Protein AF-A0A661F3M7-F1 (afdb_monomer_lite)

Structure (mmCIF, N/CA/C/O backbone):
data_AF-A0A661F3M7-F1
#
_entry.id   AF-A0A661F3M7-F1
#
loop_
_atom_site.group_PDB
_atom_site.id
_atom_site.type_symbol
_atom_site.label_atom_id
_atom_site.label_alt_id
_atom_site.label_comp_id
_atom_site.label_asym_id
_atom_site.label_entity_id
_atom_site.label_seq_id
_atom_site.pdbx_PDB_ins_code
_atom_site.Cartn_x
_atom_site.Cartn_y
_atom_site.Cartn_z
_atom_site.occupancy
_atom_site.B_iso_or_equiv
_atom_site.auth_seq_id
_atom_site.auth_comp_id
_atom_site.auth_asym_id
_atom_site.auth_atom_id
_atom_site.pdbx_PDB_model_num
ATOM 1 N N . LEU A 1 1 ? -8.834 5.917 -9.340 1.00 49.56 1 LEU A N 1
ATOM 2 C CA . LEU A 1 1 ? -7.510 6.576 -9.348 1.00 49.56 1 LEU A CA 1
ATOM 3 C C . LEU A 1 1 ? -6.475 5.478 -9.515 1.00 49.56 1 LEU A C 1
ATOM 5 O O . LEU A 1 1 ? -6.554 4.500 -8.785 1.00 49.56 1 LEU A O 1
ATOM 9 N N . ILE A 1 2 ? -5.620 5.556 -10.535 1.00 51.50 2 ILE A N 1
ATOM 10 C CA . ILE A 1 2 ? -4.567 4.554 -10.755 1.00 51.50 2 ILE A CA 1
ATOM 11 C C . ILE A 1 2 ? -3.437 4.892 -9.771 1.00 51.50 2 ILE A C 1
ATOM 13 O O . ILE A 1 2 ? -2.970 6.030 -9.812 1.00 51.50 2 ILE A O 1
ATOM 17 N N . PRO A 1 3 ? -3.022 3.977 -8.878 1.00 53.28 3 PRO A N 1
ATOM 18 C CA . PRO A 1 3 ? -1.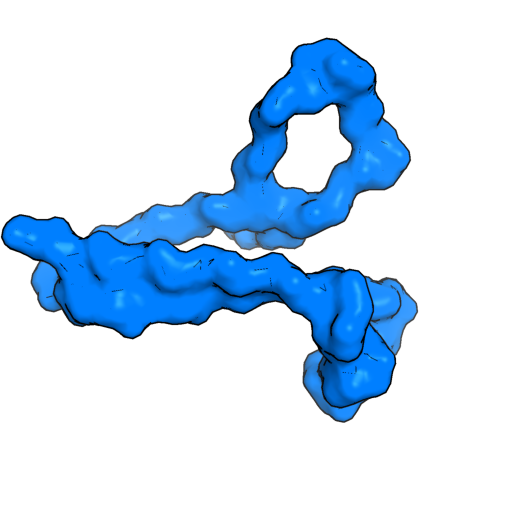892 4.218 -7.987 1.00 53.28 3 PRO A CA 1
ATOM 19 C C . PRO A 1 3 ? -0.642 4.507 -8.819 1.00 53.28 3 PRO A C 1
ATOM 21 O O . PRO A 1 3 ? -0.260 3.691 -9.658 1.00 53.28 3 PRO A O 1
ATOM 24 N N . SER A 1 4 ? -0.011 5.659 -8.604 1.00 59.41 4 SER A N 1
ATOM 25 C CA . SER A 1 4 ? 1.253 6.001 -9.257 1.00 59.41 4 SER A CA 1
ATOM 26 C C . SER A 1 4 ? 2.364 5.885 -8.226 1.00 59.41 4 SER A C 1
ATOM 28 O O . SER A 1 4 ? 2.849 6.875 -7.695 1.00 59.41 4 SER A O 1
ATOM 30 N N . ALA A 1 5 ? 2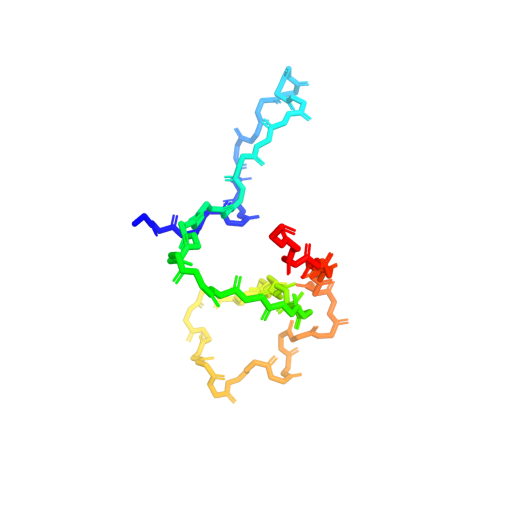.740 4.654 -7.878 1.00 58.97 5 ALA A N 1
ATOM 31 C CA . ALA A 1 5 ? 3.840 4.417 -6.941 1.00 58.97 5 ALA A CA 1
ATOM 32 C C . ALA A 1 5 ? 5.208 4.838 -7.518 1.00 58.97 5 ALA A C 1
ATOM 34 O O . ALA A 1 5 ? 6.181 4.940 -6.776 1.00 58.97 5 ALA A O 1
ATOM 35 N N . PHE A 1 6 ? 5.288 5.080 -8.831 1.00 61.28 6 PHE A N 1
ATOM 36 C CA . PHE A 1 6 ? 6.521 5.402 -9.536 1.00 61.28 6 PHE A CA 1
ATOM 37 C C . PHE A 1 6 ? 6.301 6.537 -10.541 1.00 61.28 6 PHE A C 1
ATOM 39 O O . PHE A 1 6 ? 5.429 6.447 -11.404 1.00 61.28 6 PHE A O 1
ATOM 46 N N . ILE A 1 7 ? 7.120 7.586 -10.444 1.00 66.94 7 ILE A N 1
ATOM 47 C CA . ILE A 1 7 ? 7.183 8.694 -11.402 1.00 66.94 7 ILE A CA 1
ATOM 48 C C . ILE A 1 7 ? 8.577 8.675 -12.035 1.00 66.94 7 ILE A C 1
ATOM 50 O O . ILE A 1 7 ? 9.582 8.731 -11.332 1.00 66.94 7 ILE A O 1
ATOM 54 N N . THR A 1 8 ? 8.643 8.605 -13.363 1.00 64.69 8 THR A N 1
ATOM 55 C CA . THR A 1 8 ? 9.905 8.542 -14.123 1.00 64.69 8 THR A CA 1
ATOM 56 C C . THR A 1 8 ? 10.640 9.880 -14.215 1.00 64.69 8 THR A C 1
ATOM 58 O O . THR A 1 8 ? 11.836 9.891 -14.485 1.00 64.69 8 THR A O 1
ATOM 61 N N . GLU A 1 9 ? 9.946 10.998 -13.987 1.00 73.44 9 GLU A N 1
ATOM 62 C CA . GLU A 1 9 ? 10.462 12.362 -14.170 1.00 73.44 9 GLU A CA 1
ATOM 63 C C . GLU A 1 9 ? 10.111 13.269 -12.975 1.00 73.44 9 GLU A C 1
ATOM 65 O O . GLU A 1 9 ? 9.510 14.330 -13.134 1.00 73.44 9 GLU A O 1
ATOM 70 N N . VAL A 1 10 ? 10.454 12.836 -11.755 1.00 74.50 10 VAL A N 1
ATOM 71 C CA . VAL A 1 10 ? 10.266 13.657 -10.544 1.00 74.50 10 VAL A CA 1
ATOM 72 C C . VAL A 1 10 ? 11.129 14.911 -10.632 1.00 74.50 10 VAL A C 1
ATOM 74 O O . VAL A 1 10 ? 12.347 14.840 -10.819 1.00 74.50 10 VAL A O 1
ATOM 77 N N . SER A 1 11 ? 10.499 16.071 -10.454 1.00 81.38 11 SER A N 1
ATOM 78 C CA . SER A 1 11 ? 11.220 17.333 -10.335 1.00 81.38 11 SER A CA 1
ATOM 79 C C . SER A 1 11 ? 12.066 17.335 -9.056 1.00 81.38 11 SER A C 1
ATOM 81 O O . SER A 1 11 ? 11.548 17.003 -7.994 1.00 81.38 11 SER A O 1
ATOM 83 N N . PRO A 1 12 ? 13.326 17.809 -9.076 1.00 79.00 12 PRO A N 1
ATOM 84 C CA . PRO A 1 12 ? 14.120 17.966 -7.853 1.00 79.00 12 PRO A CA 1
ATOM 85 C C . PRO A 1 12 ? 13.500 18.923 -6.819 1.00 79.00 12 PRO A C 1
ATOM 87 O O . PRO A 1 12 ? 13.902 18.915 -5.659 1.00 79.00 12 PRO A O 1
ATOM 90 N N . ALA A 1 13 ? 12.560 19.778 -7.239 1.00 87.00 13 ALA A N 1
ATOM 91 C CA . ALA A 1 13 ? 11.824 20.684 -6.357 1.00 87.00 13 ALA A CA 1
ATOM 92 C C . ALA A 1 13 ? 10.606 20.022 -5.685 1.00 87.00 13 ALA A C 1
ATOM 94 O O . ALA A 1 13 ? 10.020 20.601 -4.772 1.00 87.00 13 ALA A O 1
ATOM 95 N N . GLU A 1 14 ? 10.206 18.836 -6.141 1.00 80.94 14 GLU A N 1
ATOM 96 C CA . GLU A 1 14 ? 9.078 18.088 -5.605 1.00 80.94 14 GLU A CA 1
ATOM 97 C C . GLU A 1 14 ? 9.551 17.238 -4.423 1.00 80.94 14 GLU A C 1
ATOM 99 O O . GLU A 1 14 ? 10.331 16.299 -4.567 1.00 80.94 14 GLU A O 1
ATOM 104 N N . THR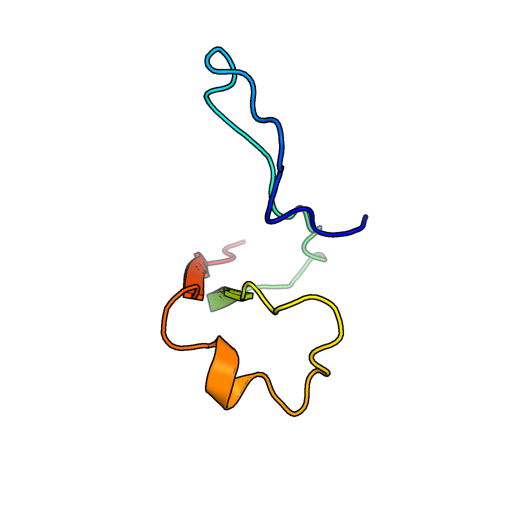 A 1 15 ? 9.115 17.612 -3.222 1.00 76.94 15 THR A N 1
ATOM 105 C CA . THR A 1 15 ? 9.508 16.947 -1.970 1.00 76.94 15 THR A CA 1
ATOM 106 C C . THR A 1 15 ? 8.447 15.980 -1.449 1.00 76.94 15 THR A C 1
ATOM 108 O O . THR A 1 15 ? 8.710 15.244 -0.497 1.00 76.94 15 THR A O 1
ATOM 111 N N . SER A 1 16 ? 7.256 15.962 -2.055 1.00 75.00 16 SER A N 1
ATOM 112 C CA . SER A 1 16 ? 6.158 15.064 -1.702 1.00 75.00 16 SER A CA 1
ATOM 113 C C . SER A 1 16 ? 5.369 14.630 -2.938 1.00 75.00 16 SER A C 1
ATOM 115 O O . SER A 1 16 ? 5.164 15.413 -3.858 1.00 75.00 16 SER A O 1
ATOM 117 N N . HIS A 1 17 ? 4.910 13.376 -2.933 1.00 71.88 17 HIS A N 1
ATOM 118 C CA . HIS A 1 17 ? 4.100 12.771 -3.991 1.00 71.88 17 HIS A CA 1
ATOM 119 C C . HIS A 1 17 ? 3.080 11.804 -3.369 1.00 71.88 17 HIS A C 1
ATOM 121 O O . HIS A 1 17 ? 3.461 10.955 -2.558 1.00 71.88 17 HIS A O 1
ATOM 127 N N . SER A 1 18 ? 1.792 11.930 -3.718 1.00 73.06 18 SER A N 1
ATOM 128 C CA . SER A 1 18 ? 0.758 10.992 -3.251 1.00 73.06 18 SER A CA 1
ATOM 129 C C . SER A 1 18 ? 0.811 9.710 -4.080 1.00 73.06 18 SER A C 1
ATOM 131 O O . SER A 1 18 ? 0.516 9.702 -5.275 1.00 73.06 18 SER A O 1
ATOM 133 N N . VAL A 1 19 ? 1.185 8.607 -3.434 1.00 70.19 19 VAL A N 1
ATOM 134 C CA . VAL A 1 19 ? 1.286 7.288 -4.076 1.00 70.19 19 VAL A CA 1
ATOM 135 C C . VAL A 1 19 ? -0.040 6.524 -4.070 1.00 70.19 19 VAL A C 1
ATOM 137 O O . VAL A 1 19 ? -0.264 5.674 -4.935 1.00 70.19 19 VAL A O 1
ATOM 140 N N . PHE A 1 20 ? -0.915 6.812 -3.103 1.00 72.19 20 PHE A N 1
ATOM 141 C CA . PHE A 1 20 ? -2.185 6.121 -2.913 1.00 72.19 20 PHE A CA 1
ATOM 142 C C . PHE A 1 20 ? -3.119 6.921 -2.000 1.00 72.19 20 PHE A C 1
ATOM 144 O O . PHE A 1 20 ? -2.740 7.259 -0.882 1.00 72.19 20 PHE A O 1
ATOM 151 N N . ASP A 1 21 ? -4.355 7.125 -2.453 1.00 76.56 21 ASP A N 1
ATOM 152 C CA . ASP A 1 21 ? -5.429 7.750 -1.683 1.00 76.56 21 ASP A CA 1
ATOM 153 C C . ASP A 1 21 ? -6.644 6.821 -1.647 1.00 76.56 21 ASP A C 1
ATOM 155 O O . ASP A 1 21 ? -7.038 6.240 -2.664 1.00 76.56 21 ASP A O 1
ATOM 159 N N . PHE A 1 22 ? -7.259 6.690 -0.474 1.00 76.25 22 PHE A N 1
ATOM 160 C CA . PHE A 1 22 ? -8.461 5.888 -0.277 1.00 76.25 22 PHE A CA 1
ATOM 161 C C . PHE A 1 22 ? -9.382 6.525 0.758 1.00 76.25 22 PHE A C 1
ATOM 163 O O . PHE A 1 22 ? -8.951 7.271 1.634 1.00 76.25 22 PHE A O 1
ATOM 170 N N . THR A 1 23 ? -10.672 6.214 0.661 1.00 84.19 23 THR A N 1
ATOM 171 C CA . THR A 1 23 ? -11.670 6.621 1.650 1.00 84.19 23 THR A CA 1
ATOM 172 C C . THR A 1 23 ? -12.004 5.434 2.535 1.00 84.19 23 THR A C 1
ATOM 174 O O . THR A 1 23 ? -12.269 4.338 2.039 1.00 84.19 23 THR A O 1
ATOM 177 N N . VAL A 1 24 ? -12.009 5.662 3.843 1.00 81.56 24 VAL A N 1
ATOM 178 C CA . VAL A 1 24 ? -12.444 4.677 4.832 1.00 81.56 24 VAL A CA 1
ATOM 179 C C . VAL A 1 24 ? -13.952 4.839 5.043 1.00 81.56 24 VAL A C 1
ATOM 181 O O . VAL A 1 24 ? -14.382 5.941 5.391 1.00 81.56 24 VAL A O 1
ATOM 184 N N . PRO A 1 25 ? -14.772 3.792 4.833 1.00 84.19 25 PRO A N 1
ATOM 185 C CA . PRO A 1 25 ? -16.192 3.840 5.162 1.00 84.19 25 PRO A CA 1
ATOM 186 C C . PRO A 1 25 ? -16.424 4.021 6.666 1.00 84.19 25 PRO A C 1
ATOM 188 O O . PRO A 1 25 ? -15.637 3.558 7.491 1.00 84.19 25 PRO A O 1
ATOM 191 N N . GLU A 1 26 ? -17.539 4.646 7.033 1.00 87.06 26 GLU A N 1
ATOM 192 C CA . GLU A 1 26 ? -17.917 4.794 8.439 1.00 87.06 26 GLU A CA 1
ATOM 193 C C . GLU A 1 26 ? -18.050 3.423 9.132 1.00 87.06 26 GLU A C 1
ATOM 195 O O . GLU A 1 26 ? -18.554 2.460 8.551 1.00 87.06 26 GLU A O 1
ATOM 200 N N . GLY A 1 27 ? -17.569 3.326 10.375 1.00 86.94 27 GLY A N 1
ATOM 201 C CA . GLY A 1 27 ? -17.599 2.094 11.172 1.00 86.94 27 GLY A CA 1
ATOM 202 C C . GLY A 1 27 ? -16.439 1.125 10.919 1.00 86.94 27 GLY A C 1
ATOM 203 O O . GLY A 1 27 ? -16.313 0.138 11.642 1.00 86.94 27 GLY A O 1
ATOM 204 N N . PHE A 1 28 ? -15.567 1.393 9.942 1.00 83.88 28 PHE A N 1
ATOM 205 C CA . PHE A 1 28 ? -14.353 0.601 9.746 1.00 83.88 28 PHE A CA 1
ATOM 206 C C . PHE A 1 28 ? -13.270 1.037 10.733 1.00 83.88 28 PHE A C 1
ATOM 208 O O . PHE A 1 28 ? -12.802 2.173 10.711 1.00 83.88 28 PHE A O 1
ATOM 215 N N . THR A 1 29 ? -12.850 0.101 11.580 1.00 90.19 29 THR A N 1
ATOM 216 C CA . THR A 1 29 ? -11.742 0.268 12.525 1.00 90.19 29 THR A CA 1
ATOM 217 C C . THR A 1 29 ? -10.785 -0.912 12.415 1.00 90.19 29 THR A C 1
ATOM 219 O O . THR A 1 29 ? -11.132 -1.968 11.880 1.00 90.19 29 THR A O 1
ATOM 222 N N . GLY A 1 30 ? -9.566 -0.735 12.914 1.00 88.44 30 GLY A N 1
ATOM 223 C CA . GLY A 1 30 ? -8.575 -1.801 13.005 1.00 88.44 30 GLY A CA 1
ATOM 224 C C . GLY A 1 30 ? -7.248 -1.455 12.347 1.00 88.44 30 GLY A C 1
ATOM 225 O O . GLY A 1 30 ? -7.018 -0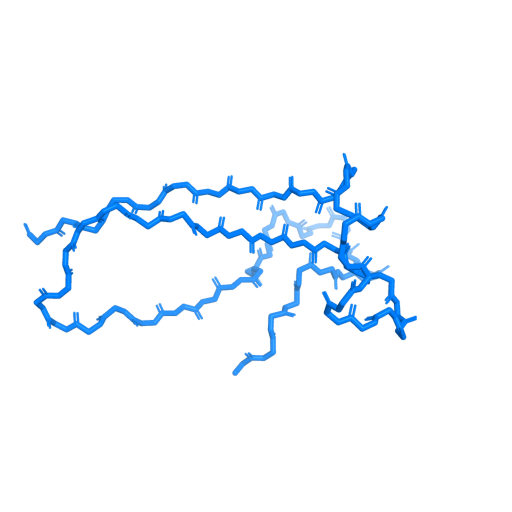.332 11.902 1.00 88.44 30 GLY A O 1
ATOM 226 N N . ARG A 1 31 ? -6.357 -2.448 12.319 1.00 87.25 31 ARG A N 1
ATOM 227 C CA . ARG A 1 31 ? -5.010 -2.320 11.765 1.00 87.25 31 ARG A CA 1
ATOM 228 C C . ARG A 1 31 ? -4.982 -2.809 10.328 1.00 87.25 31 ARG A C 1
ATOM 230 O O . ARG A 1 31 ? -5.258 -3.977 10.062 1.00 87.25 31 ARG A O 1
ATOM 237 N N . PHE A 1 32 ? -4.580 -1.926 9.430 1.00 83.75 32 PHE A N 1
ATOM 238 C CA . PHE A 1 32 ? -4.416 -2.206 8.014 1.00 83.75 32 PHE A CA 1
ATOM 239 C C . PHE A 1 32 ? -2.943 -2.104 7.653 1.00 83.75 32 PHE A C 1
ATOM 241 O O . PHE A 1 32 ? -2.254 -1.175 8.069 1.00 83.75 32 PHE A O 1
ATOM 248 N N . THR A 1 33 ? -2.459 -3.043 6.851 1.00 82.12 33 THR A N 1
ATOM 249 C CA . THR A 1 33 ? -1.132 -2.944 6.247 1.00 82.12 33 THR A CA 1
ATOM 250 C C . THR A 1 33 ? -1.322 -2.616 4.777 1.00 82.12 33 THR A C 1
ATOM 252 O O . THR A 1 33 ? -1.848 -3.427 4.017 1.00 82.12 33 THR A O 1
ATOM 255 N N . LEU A 1 34 ? -0.918 -1.412 4.385 1.00 78.12 34 LEU A N 1
ATOM 256 C CA . LEU A 1 34 ? -0.829 -1.031 2.985 1.00 78.12 34 LEU A CA 1
ATOM 257 C C . LEU A 1 34 ? 0.524 -1.467 2.451 1.00 78.12 34 LEU A C 1
ATOM 259 O O . LEU A 1 34 ? 1.556 -1.175 3.054 1.00 78.12 34 LEU A O 1
ATOM 263 N N . VAL A 1 35 ? 0.499 -2.147 1.313 1.00 75.19 35 VAL A N 1
ATOM 264 C CA . VAL A 1 35 ? 1.678 -2.713 0.673 1.00 75.19 35 VAL A CA 1
ATOM 265 C C . VAL A 1 35 ? 1.750 -2.187 -0.755 1.00 75.19 35 VAL A C 1
ATOM 267 O O . VAL A 1 35 ? 0.843 -2.417 -1.551 1.00 75.19 35 VAL A O 1
ATOM 270 N N . ALA A 1 36 ? 2.837 -1.494 -1.075 1.00 72.75 36 ALA A N 1
ATOM 271 C CA . ALA A 1 36 ? 3.189 -1.095 -2.426 1.00 72.75 36 ALA A CA 1
ATOM 272 C C . ALA A 1 36 ? 4.335 -1.979 -2.925 1.00 72.75 36 ALA A C 1
ATOM 274 O O . ALA A 1 36 ? 5.365 -2.128 -2.264 1.00 72.75 36 ALA A O 1
ATOM 275 N N . ILE A 1 37 ? 4.128 -2.576 -4.096 1.00 71.06 37 ILE A N 1
ATOM 276 C CA . ILE A 1 37 ? 5.071 -3.489 -4.736 1.00 71.06 37 ILE A CA 1
ATOM 277 C C . ILE A 1 37 ? 5.324 -2.950 -6.131 1.00 71.06 37 ILE A C 1
ATOM 279 O O . ILE A 1 37 ? 4.395 -2.833 -6.931 1.00 71.06 37 ILE A O 1
ATOM 283 N N . PHE A 1 38 ? 6.575 -2.617 -6.428 1.00 67.94 38 PHE A N 1
ATOM 284 C CA . PHE A 1 38 ? 6.948 -2.345 -7.809 1.00 67.94 38 PHE A CA 1
ATOM 285 C C . PHE A 1 38 ? 7.016 -3.667 -8.569 1.00 67.94 38 PHE A C 1
ATOM 287 O O . PHE A 1 38 ? 7.821 -4.539 -8.233 1.00 67.94 38 PHE A O 1
ATOM 294 N N . ASN A 1 39 ? 6.191 -3.795 -9.603 1.00 66.69 39 ASN A N 1
ATOM 295 C CA . ASN A 1 39 ? 6.246 -4.924 -10.516 1.00 66.69 39 ASN A CA 1
ATOM 296 C C . ASN A 1 39 ? 6.776 -4.471 -11.877 1.00 66.69 39 ASN A C 1
ATOM 298 O O . ASN A 1 39 ? 6.451 -3.374 -12.339 1.00 66.69 39 ASN A O 1
ATOM 302 N N . ASN A 1 40 ? 7.583 -5.312 -12.522 1.00 64.12 40 ASN A N 1
ATOM 303 C CA . ASN A 1 40 ? 8.079 -5.000 -13.857 1.00 64.12 40 ASN A CA 1
ATOM 304 C C . ASN A 1 40 ? 6.915 -4.933 -14.864 1.00 64.12 40 ASN A C 1
ATOM 306 O O . ASN A 1 40 ? 5.970 -5.721 -14.764 1.00 64.12 40 ASN A O 1
ATOM 310 N N . PRO A 1 41 ? 6.968 -4.036 -15.866 1.00 64.50 41 PRO A N 1
ATOM 311 C CA . PRO A 1 41 ? 5.956 -3.994 -16.916 1.00 64.50 41 PRO A CA 1
ATOM 312 C C . PRO A 1 41 ? 5.798 -5.363 -17.592 1.00 64.50 41 PRO A C 1
ATOM 314 O O . PRO A 1 41 ? 6.768 -5.930 -18.089 1.00 64.50 41 PRO A O 1
ATOM 317 N N . GLY A 1 42 ? 4.573 -5.894 -17.609 1.00 65.56 42 GLY A N 1
ATOM 318 C CA . GLY A 1 42 ? 4.254 -7.195 -18.210 1.00 65.56 42 GLY A CA 1
ATOM 319 C C . GLY A 1 42 ? 4.431 -8.403 -17.286 1.00 65.56 42 GLY A C 1
ATOM 320 O O . GLY A 1 42 ? 3.979 -9.488 -17.647 1.00 65.56 42 GLY A O 1
ATOM 321 N N . ALA A 1 43 ? 5.003 -8.231 -16.092 1.00 63.88 43 ALA A N 1
ATOM 322 C CA . ALA A 1 43 ? 4.925 -9.255 -15.060 1.00 63.88 43 ALA A CA 1
ATOM 323 C C . ALA A 1 43 ? 3.481 -9.308 -14.533 1.00 63.88 43 ALA A C 1
ATOM 325 O O . ALA A 1 43 ? 2.911 -8.303 -14.096 1.00 63.88 43 ALA A O 1
ATOM 326 N N . GLY A 1 44 ? 2.852 -10.478 -14.641 1.00 61.03 44 GLY A N 1
ATOM 327 C CA . GLY A 1 44 ? 1.528 -10.720 -14.074 1.00 61.03 44 GLY A CA 1
ATOM 328 C C . GLY A 1 44 ? 1.565 -10.695 -12.546 1.00 61.03 44 GLY A C 1
ATOM 329 O O . GLY A 1 44 ? 2.634 -10.663 -11.934 1.00 61.03 44 GLY A O 1
ATOM 330 N N . ILE A 1 45 ? 0.387 -10.749 -11.918 1.00 66.75 45 ILE A N 1
ATOM 331 C CA . ILE A 1 45 ? 0.310 -10.865 -10.455 1.00 66.75 45 ILE A CA 1
ATOM 332 C C . ILE A 1 45 ? 0.910 -12.194 -9.952 1.00 66.75 45 ILE A C 1
ATOM 334 O O . ILE A 1 45 ? 1.347 -12.295 -8.812 1.00 66.75 45 ILE A O 1
ATOM 338 N N . ASP A 1 46 ? 0.979 -13.192 -10.833 1.00 69.38 46 ASP A N 1
ATOM 339 C CA . ASP A 1 46 ? 1.474 -14.536 -10.537 1.00 69.38 46 ASP A CA 1
ATOM 340 C C . ASP A 1 46 ? 3.010 -14.609 -10.427 1.00 69.38 46 ASP A C 1
ATOM 342 O O . ASP A 1 46 ? 3.533 -15.557 -9.849 1.00 69.38 46 ASP A O 1
ATOM 346 N N . ASP A 1 47 ? 3.737 -13.612 -10.948 1.00 59.94 47 ASP A N 1
ATOM 347 C CA . ASP A 1 47 ? 5.211 -13.534 -10.899 1.00 59.94 47 ASP A CA 1
ATOM 348 C C . ASP A 1 47 ? 5.708 -12.523 -9.845 1.00 59.94 47 ASP A C 1
ATOM 350 O O . ASP A 1 47 ? 6.861 -12.082 -9.840 1.00 59.94 47 ASP A O 1
ATOM 354 N N . LEU A 1 48 ? 4.822 -12.133 -8.917 1.00 60.66 48 LEU A N 1
ATOM 355 C CA . LEU A 1 48 ? 5.164 -11.194 -7.852 1.00 60.66 48 LEU A CA 1
ATOM 356 C C . LEU A 1 48 ? 6.327 -11.713 -6.998 1.00 60.66 48 LEU A C 1
ATOM 358 O O . LEU A 1 48 ? 7.215 -10.937 -6.666 1.00 60.66 48 LEU A O 1
ATOM 362 N N . ASP A 1 49 ? 6.375 -13.009 -6.679 1.00 59.78 49 ASP A N 1
ATOM 363 C CA . ASP A 1 49 ? 7.391 -13.601 -5.790 1.00 59.78 49 ASP A CA 1
ATOM 364 C C . ASP A 1 49 ? 8.838 -13.346 -6.244 1.00 59.78 49 ASP A C 1
ATOM 366 O O . ASP A 1 49 ? 9.737 -13.212 -5.403 1.00 59.78 49 ASP A O 1
ATOM 370 N N . HIS A 1 50 ? 9.069 -13.224 -7.555 1.00 55.78 50 HIS A N 1
ATOM 371 C CA . HIS A 1 50 ? 10.382 -12.908 -8.116 1.00 55.78 50 HIS A CA 1
ATOM 372 C C . HIS A 1 50 ? 10.685 -11.401 -8.110 1.00 55.78 50 HIS A C 1
ATOM 374 O O . HIS A 1 50 ? 11.835 -11.008 -7.909 1.00 55.78 50 HIS A O 1
ATOM 380 N N . SER A 1 51 ? 9.662 -10.554 -8.264 1.00 53.12 51 SER A N 1
ATOM 381 C CA . SER A 1 51 ? 9.777 -9.086 -8.257 1.00 53.12 51 SER A CA 1
ATOM 382 C C . SER A 1 51 ? 9.725 -8.459 -6.850 1.00 53.12 51 SER A C 1
ATOM 384 O O . SER A 1 51 ? 10.137 -7.315 -6.656 1.00 53.12 51 SER A O 1
ATOM 386 N N . LEU A 1 52 ? 9.255 -9.207 -5.846 1.00 56.00 52 LEU A N 1
ATOM 387 C CA . LEU A 1 52 ? 8.885 -8.716 -4.513 1.00 56.00 52 LEU A CA 1
ATOM 388 C C . LEU A 1 52 ? 10.053 -8.367 -3.581 1.00 56.00 52 LEU A C 1
ATOM 390 O O . LEU A 1 52 ? 9.884 -7.574 -2.655 1.00 56.00 52 LEU A O 1
ATOM 394 N N . ARG A 1 53 ? 11.236 -8.964 -3.764 1.00 54.69 53 ARG A N 1
ATOM 395 C CA . ARG A 1 53 ? 12.272 -8.964 -2.710 1.00 54.69 53 ARG A CA 1
ATOM 396 C C . ARG A 1 53 ? 13.024 -7.646 -2.529 1.00 54.69 53 ARG A C 1
ATOM 398 O O . ARG A 1 53 ? 13.710 -7.498 -1.521 1.00 54.69 53 ARG A O 1
ATOM 405 N N . SER A 1 54 ? 12.915 -6.700 -3.461 1.00 52.81 54 SER A N 1
ATOM 406 C CA . SER A 1 54 ? 13.737 -5.478 -3.421 1.00 52.81 54 SER A CA 1
ATOM 407 C C . SER A 1 54 ? 12.966 -4.166 -3.553 1.00 52.81 54 SER A C 1
ATOM 409 O O . SER A 1 54 ? 13.561 -3.122 -3.323 1.00 52.81 54 SER A O 1
ATOM 411 N N . ASN A 1 55 ? 11.657 -4.203 -3.831 1.00 57.88 55 ASN A N 1
ATOM 412 C CA . ASN A 1 55 ? 10.836 -3.001 -4.024 1.00 57.88 55 ASN A CA 1
ATOM 413 C C . ASN A 1 55 ? 9.519 -3.055 -3.235 1.00 57.88 55 ASN A C 1
ATOM 415 O O . ASN A 1 55 ? 8.444 -2.761 -3.764 1.00 57.88 55 ASN A O 1
ATOM 419 N N . PHE A 1 56 ? 9.607 -3.484 -1.978 1.00 65.88 56 PHE A N 1
ATOM 420 C CA . PHE A 1 56 ? 8.472 -3.576 -1.070 1.00 65.88 56 PHE A CA 1
ATOM 421 C C . PHE A 1 56 ? 8.458 -2.366 -0.137 1.00 65.88 56 PHE A C 1
ATOM 423 O O . PHE A 1 56 ? 9.368 -2.195 0.674 1.00 65.88 56 PHE A O 1
ATOM 430 N N . ALA A 1 57 ? 7.420 -1.541 -0.233 1.00 71.44 57 ALA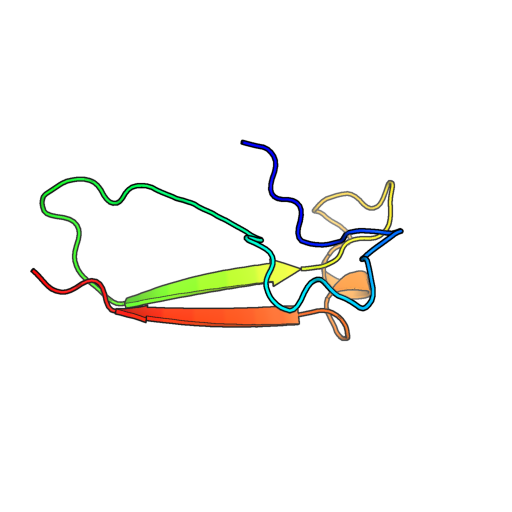 A N 1
ATOM 431 C CA . ALA A 1 57 ? 7.138 -0.500 0.744 1.00 71.44 57 ALA A CA 1
ATOM 432 C C . ALA A 1 57 ? 5.852 -0.865 1.481 1.00 71.44 57 ALA A C 1
ATOM 434 O O . ALA A 1 57 ? 4.823 -1.116 0.855 1.00 71.44 57 ALA A O 1
ATOM 435 N N . ALA A 1 58 ? 5.906 -0.897 2.810 1.00 75.12 58 ALA A N 1
ATOM 436 C CA . ALA A 1 58 ? 4.728 -1.139 3.625 1.00 75.12 58 ALA A CA 1
ATOM 437 C C . ALA A 1 58 ? 4.554 -0.066 4.685 1.00 75.12 58 ALA A C 1
ATOM 439 O O . ALA A 1 58 ? 5.515 0.360 5.328 1.00 75.12 58 ALA A O 1
ATOM 440 N N . ILE A 1 59 ? 3.301 0.323 4.883 1.00 80.06 59 ILE A N 1
ATOM 441 C CA . ILE A 1 59 ? 2.885 1.178 5.984 1.00 80.06 59 ILE A CA 1
ATOM 442 C C . ILE A 1 59 ? 1.788 0.468 6.764 1.00 80.06 59 ILE A C 1
ATOM 444 O O . ILE A 1 59 ? 0.916 -0.186 6.192 1.00 80.06 59 ILE A O 1
ATOM 448 N N . ASN A 1 60 ? 1.835 0.605 8.083 1.00 84.62 60 ASN A N 1
ATOM 449 C CA . ASN A 1 60 ? 0.740 0.186 8.941 1.00 84.62 60 AS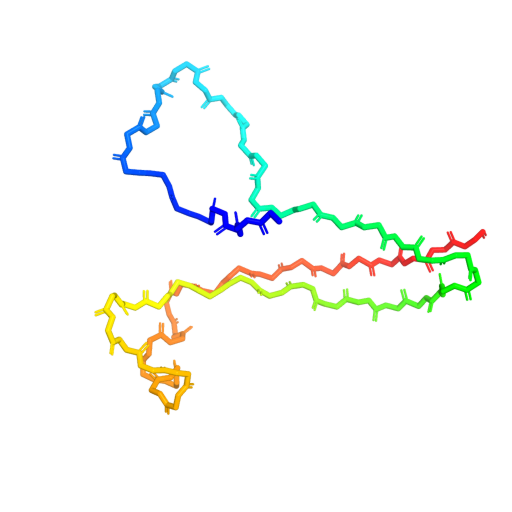N A CA 1
ATOM 450 C C . ASN A 1 60 ? -0.102 1.414 9.267 1.00 84.62 60 ASN A C 1
ATOM 452 O O . ASN A 1 60 ? 0.429 2.433 9.705 1.00 84.62 60 ASN A O 1
ATOM 456 N N . VAL A 1 61 ? -1.402 1.299 9.038 1.00 85.19 61 VAL A N 1
ATOM 457 C CA . VAL A 1 61 ? -2.395 2.326 9.322 1.00 85.19 61 VAL A CA 1
ATOM 458 C C . VAL A 1 61 ? -3.340 1.758 10.367 1.00 85.19 61 VAL A C 1
ATOM 460 O O . VAL A 1 61 ? -4.027 0.767 10.120 1.00 85.19 61 VAL A O 1
ATOM 463 N N . ASP A 1 62 ? -3.365 2.385 11.536 1.00 89.50 62 ASP A N 1
ATOM 464 C CA . ASP A 1 62 ? -4.354 2.089 12.565 1.00 89.50 62 ASP A CA 1
ATOM 465 C C . ASP A 1 62 ? -5.533 3.050 12.370 1.00 89.50 62 ASP A C 1
ATOM 467 O O . ASP A 1 62 ? -5.404 4.263 12.535 1.00 89.50 62 ASP A O 1
ATOM 471 N N . LEU A 1 63 ? -6.680 2.500 11.971 1.00 87.00 63 LEU A N 1
ATOM 472 C CA . LEU A 1 63 ? -7.931 3.236 11.840 1.00 87.00 63 LEU A CA 1
ATOM 473 C C . LEU A 1 63 ? -8.659 3.186 13.180 1.00 87.00 63 LEU A C 1
ATOM 475 O O . LEU A 1 63 ? -9.171 2.139 13.589 1.00 87.00 63 LEU A O 1
ATOM 479 N N . VAL A 1 64 ? -8.666 4.328 13.862 1.00 83.06 64 VAL A N 1
ATOM 480 C CA . VAL A 1 64 ? -9.342 4.542 15.143 1.00 83.06 64 VAL A CA 1
ATOM 481 C C . VAL A 1 64 ? -10.498 5.520 14.941 1.00 83.06 64 VAL A C 1
ATOM 483 O O . VAL A 1 64 ? -10.349 6.502 14.213 1.00 83.06 64 VAL A O 1
ATOM 486 N N . GLN A 1 65 ? -11.649 5.211 15.540 1.00 68.44 65 GLN A N 1
ATOM 487 C CA . GLN A 1 65 ? -12.807 6.109 15.607 1.00 68.44 65 GLN A CA 1
ATOM 488 C C . GLN A 1 65 ? -12.724 7.013 16.833 1.00 68.44 65 GLN A C 1
ATOM 490 O O . GLN A 1 65 ? -12.253 6.525 17.887 1.00 68.44 65 GLN A O 1
#

Sequence (65 aa):
LIPSAFITEVSPAETSHSVFDFTVPEGFTGRFTLVAIFNNPGAGIDDLDHSLRSNFAAINVDLVQ

Radius of gyration: 14.78 Å; chains: 1; bounding box: 32×35×34 Å

Foldseek 3Di:
DPFCLDDPDDDPVDPDDDRDDDDDDPPDFAKDKDKDFDDDVPDDPVCSVVRRPPGIDIDIDGGDD

pLDDT: mean 71.71, std 11.18, range [49.56, 90.19]

Secondary structure (DSSP, 8-state):
-------TT--TT---------PPPTT--EEEEEEEE---TT--GGGHHHHTTSSEEEEEEEE--